Protein AF-A0A2E4X237-F1 (afdb_monomer)

Structure (mmCIF, N/CA/C/O backbone):
data_AF-A0A2E4X237-F1
#
_entry.id   AF-A0A2E4X237-F1
#
loop_
_atom_site.group_PDB
_atom_site.id
_atom_site.type_symbol
_atom_site.label_atom_id
_atom_site.label_alt_id
_atom_site.label_comp_id
_atom_site.label_asym_id
_atom_site.label_entity_id
_atom_site.label_seq_id
_atom_site.pdbx_PDB_ins_code
_atom_site.Cartn_x
_atom_site.Cartn_y
_atom_site.Cartn_z
_atom_site.occupancy
_atom_site.B_iso_or_equiv
_atom_site.auth_seq_id
_atom_site.auth_comp_id
_atom_site.auth_asym_id
_atom_site.auth_atom_id
_atom_site.pdbx_PDB_model_num
ATOM 1 N N . MET A 1 1 ? 22.173 59.148 27.436 1.00 36.06 1 MET A N 1
ATOM 2 C CA . MET A 1 1 ? 21.457 60.435 27.561 1.00 36.06 1 MET A CA 1
ATOM 3 C C . MET A 1 1 ? 20.427 60.501 26.432 1.00 36.06 1 MET A C 1
ATOM 5 O O . MET A 1 1 ? 20.848 60.479 25.292 1.00 36.06 1 MET A O 1
ATOM 9 N N . PHE A 1 2 ? 19.130 60.481 26.788 1.00 35.84 2 PHE A N 1
ATOM 10 C CA . PHE A 1 2 ? 17.910 60.813 26.007 1.00 35.84 2 PHE A CA 1
ATOM 11 C C . PHE A 1 2 ? 17.618 60.059 24.679 1.00 35.84 2 PHE A C 1
ATOM 13 O O . PHE A 1 2 ? 18.383 60.133 23.733 1.00 35.84 2 PHE A O 1
ATOM 20 N N . ARG A 1 3 ? 16.589 59.186 24.625 1.00 35.88 3 ARG A N 1
ATOM 21 C CA . ARG A 1 3 ? 15.124 59.428 24.422 1.00 35.88 3 ARG A CA 1
ATOM 22 C C . ARG A 1 3 ? 14.764 59.747 22.947 1.00 35.88 3 ARG A C 1
ATOM 24 O O . ARG A 1 3 ? 15.224 60.748 22.433 1.00 35.88 3 ARG A O 1
ATOM 31 N N . SER A 1 4 ? 13.980 58.883 22.270 1.00 39.91 4 SER A N 1
ATOM 32 C CA . SER A 1 4 ? 12.496 58.991 22.090 1.00 39.91 4 SER A CA 1
ATOM 33 C C . SER A 1 4 ? 12.162 59.842 20.832 1.00 39.91 4 SER A C 1
AT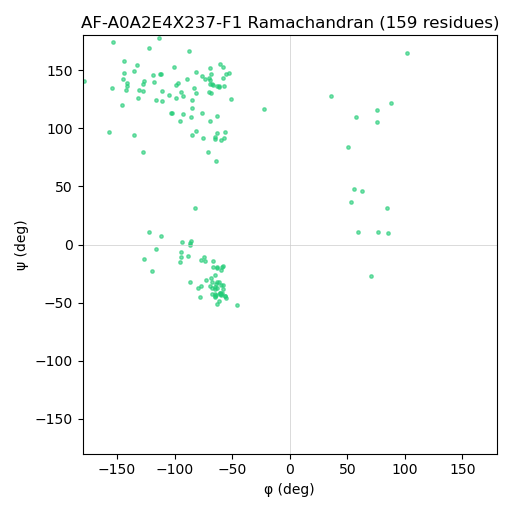OM 35 O O . SER A 1 4 ? 12.631 60.962 20.772 1.00 39.91 4 SER A O 1
ATOM 37 N N . LEU A 1 5 ? 11.438 59.444 19.768 1.00 46.78 5 LEU A N 1
ATOM 38 C CA . LEU A 1 5 ? 10.048 58.964 19.662 1.00 46.78 5 LEU A CA 1
ATOM 39 C C . LEU A 1 5 ? 9.668 58.591 18.201 1.00 46.78 5 LEU A C 1
ATOM 41 O O . LEU A 1 5 ? 9.965 59.334 17.278 1.00 46.78 5 LEU A O 1
ATOM 45 N N . ARG A 1 6 ? 8.904 57.492 18.080 1.00 46.19 6 ARG A N 1
ATOM 46 C CA . ARG A 1 6 ? 7.656 57.250 17.305 1.00 46.19 6 ARG A CA 1
ATOM 47 C C . ARG A 1 6 ? 7.418 57.890 15.918 1.00 46.19 6 ARG A C 1
ATOM 49 O O . ARG A 1 6 ? 7.226 59.093 15.821 1.00 46.19 6 ARG A O 1
ATOM 56 N N . ALA A 1 7 ? 7.075 57.032 14.949 1.00 43.94 7 ALA A N 1
ATOM 57 C CA . ALA A 1 7 ? 5.932 57.203 14.030 1.00 43.94 7 ALA A CA 1
ATOM 58 C C . ALA A 1 7 ? 5.527 55.810 13.487 1.00 43.94 7 ALA A C 1
ATOM 60 O O . ALA A 1 7 ? 6.263 55.202 12.725 1.00 43.94 7 ALA A O 1
ATOM 61 N N . PHE A 1 8 ? 4.532 55.122 14.053 1.00 46.50 8 PHE A N 1
ATOM 62 C CA . PHE A 1 8 ? 3.123 55.162 13.627 1.00 46.50 8 PHE A CA 1
ATOM 63 C C . PHE A 1 8 ? 2.930 54.925 12.115 1.00 46.50 8 PHE A C 1
ATOM 65 O O . PHE A 1 8 ? 2.781 55.874 11.357 1.00 46.50 8 PHE A O 1
ATOM 72 N N . HIS A 1 9 ? 2.890 53.660 11.688 1.00 41.62 9 HIS A N 1
ATOM 73 C CA . HIS A 1 9 ? 2.186 53.200 10.480 1.00 41.62 9 HIS A CA 1
ATOM 74 C C . HIS A 1 9 ? 1.440 51.915 10.873 1.00 41.62 9 HIS A C 1
ATOM 76 O O . HIS A 1 9 ? 2.052 50.908 11.200 1.00 41.62 9 HIS A O 1
ATOM 82 N N . ARG A 1 10 ? 0.168 52.058 11.255 1.00 46.69 10 ARG A N 1
ATOM 83 C CA . ARG A 1 10 ? -1.027 51.853 10.416 1.00 46.69 10 ARG A CA 1
ATOM 84 C C . ARG A 1 10 ? -1.330 50.368 10.200 1.00 46.69 10 ARG A C 1
ATOM 86 O O . ARG A 1 10 ? -0.675 49.681 9.431 1.00 46.69 10 ARG A O 1
ATOM 93 N N . CYS A 1 11 ? -2.372 49.947 10.916 1.00 42.22 11 CYS A N 1
ATOM 94 C CA . CYS A 1 11 ? -3.180 48.750 10.752 1.00 42.22 11 CYS A CA 1
ATOM 95 C C . CYS A 1 11 ? -3.144 48.142 9.343 1.00 42.22 11 CYS A C 1
ATOM 97 O O . CYS A 1 11 ? -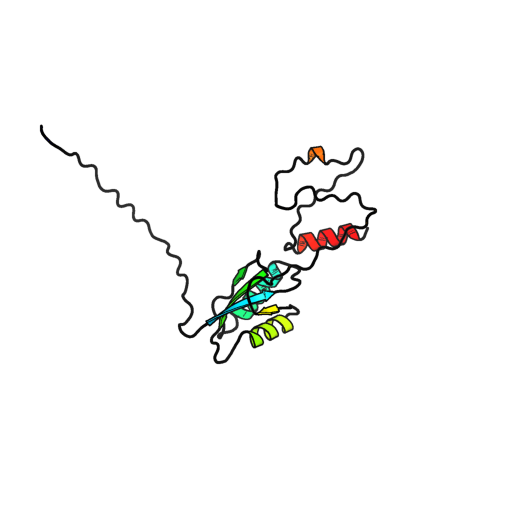3.697 48.718 8.412 1.00 42.22 11 CYS A O 1
ATOM 99 N N . PHE A 1 12 ? -2.630 46.920 9.242 1.00 41.94 12 PHE A N 1
ATOM 100 C CA . PHE A 1 12 ? -3.127 45.923 8.300 1.00 41.94 12 PHE A CA 1
ATOM 101 C C . PHE A 1 12 ? -3.415 44.653 9.098 1.00 41.94 12 PHE A C 1
ATOM 103 O O . PHE A 1 12 ? -2.618 43.723 9.161 1.00 41.94 12 PHE A O 1
ATOM 110 N N . ALA A 1 13 ? -4.571 44.647 9.763 1.00 44.06 13 ALA A N 1
ATOM 111 C CA . ALA A 1 13 ? -5.203 43.416 10.207 1.00 44.06 13 ALA A CA 1
ATOM 112 C C . ALA A 1 13 ? -5.736 42.708 8.953 1.00 44.06 13 ALA A C 1
ATOM 114 O O . ALA A 1 13 ? -6.905 42.834 8.597 1.00 44.06 13 ALA A O 1
ATOM 115 N N . ALA A 1 14 ? -4.847 42.028 8.229 1.00 50.47 14 ALA A N 1
ATOM 116 C CA . ALA A 1 14 ? -5.263 41.034 7.259 1.00 50.47 14 ALA A CA 1
ATOM 117 C C . ALA A 1 14 ? -5.832 39.868 8.067 1.00 50.47 14 ALA A C 1
ATOM 119 O O . ALA A 1 14 ? -5.101 39.162 8.760 1.00 50.47 14 ALA A O 1
ATOM 120 N N . ALA A 1 15 ? -7.156 39.740 8.036 1.00 46.44 15 ALA A N 1
ATOM 121 C CA . ALA A 1 15 ? -7.881 38.596 8.547 1.00 46.44 15 ALA A CA 1
ATOM 122 C C . ALA A 1 15 ? -7.353 37.340 7.846 1.00 46.44 15 ALA A C 1
ATOM 124 O O . ALA A 1 15 ? -7.745 37.014 6.727 1.00 46.44 15 ALA A O 1
ATOM 125 N N . TRP A 1 16 ? -6.432 36.652 8.515 1.00 46.56 16 TRP A N 1
ATOM 126 C CA . TRP A 1 16 ? -6.121 35.264 8.240 1.00 46.56 16 TRP A CA 1
ATOM 127 C C . TRP A 1 16 ? -7.378 34.478 8.597 1.00 46.56 16 TRP A C 1
ATOM 129 O O . TRP A 1 16 ? -7.591 34.104 9.750 1.00 46.56 16 TRP A O 1
ATOM 139 N N . PHE A 1 17 ? -8.257 34.297 7.611 1.00 47.59 17 PHE A N 1
ATOM 140 C CA . PHE A 1 17 ? -9.289 33.275 7.654 1.00 47.59 17 PHE A CA 1
ATOM 141 C C . PHE A 1 17 ? -8.569 31.932 7.767 1.00 47.59 17 PHE A C 1
ATOM 143 O O . PHE A 1 17 ? -8.178 31.315 6.781 1.00 47.59 17 PHE A O 1
ATOM 150 N N . LEU A 1 18 ? -8.347 31.529 9.015 1.00 46.19 18 LEU A N 1
ATOM 151 C CA . LEU A 1 18 ? -7.986 30.190 9.424 1.00 46.19 18 LEU A CA 1
ATOM 152 C C . LEU A 1 18 ? -9.078 29.250 8.907 1.00 46.19 18 LEU A C 1
ATOM 154 O O . LEU A 1 18 ? -10.086 29.009 9.567 1.00 46.19 18 LEU A O 1
ATOM 158 N N . TRP A 1 19 ? -8.867 28.722 7.705 1.00 45.34 19 TRP A N 1
ATOM 159 C CA . TRP A 1 19 ? -9.442 27.462 7.256 1.00 45.34 19 TRP A CA 1
ATOM 160 C C . TRP A 1 19 ? -8.864 26.347 8.138 1.00 45.34 19 TRP A C 1
ATOM 162 O O . TRP A 1 19 ? -8.005 25.569 7.733 1.00 45.34 19 TRP A O 1
ATOM 172 N N . ILE A 1 20 ? -9.301 26.294 9.397 1.00 55.81 20 ILE A N 1
ATOM 173 C CA . ILE A 1 20 ? -9.147 25.099 10.218 1.00 55.81 20 ILE A CA 1
ATOM 174 C C . ILE A 1 20 ? -10.201 24.141 9.681 1.00 55.81 20 ILE A C 1
ATOM 176 O O . ILE A 1 20 ? -11.369 24.198 10.062 1.00 55.81 20 ILE A O 1
ATOM 180 N N . GLY A 1 21 ? -9.796 23.309 8.719 1.00 49.41 21 GLY A N 1
ATOM 181 C CA . GLY A 1 21 ? -10.594 22.167 8.304 1.00 49.41 21 GLY A CA 1
ATOM 182 C C . GLY A 1 21 ? -10.976 21.371 9.549 1.00 49.41 21 GLY A C 1
ATOM 183 O O . GLY A 1 21 ? -10.112 21.017 10.353 1.00 49.41 21 GLY A O 1
ATOM 184 N N . CYS A 1 22 ? -12.272 21.141 9.745 1.00 51.47 22 CYS A N 1
ATOM 185 C CA . CYS A 1 22 ? -12.780 20.373 10.871 1.00 51.47 22 CYS A CA 1
ATOM 186 C C . CYS A 1 22 ? -12.292 18.924 10.759 1.00 51.47 22 CYS A C 1
ATOM 188 O O . CYS A 1 22 ? -12.942 18.084 10.133 1.00 51.47 22 CYS A O 1
ATOM 190 N N . ALA A 1 23 ? -11.156 18.616 11.384 1.00 60.09 23 ALA A N 1
ATOM 191 C CA . ALA A 1 23 ? -10.814 17.252 11.745 1.00 60.09 23 ALA A CA 1
ATOM 192 C C . ALA A 1 23 ? -11.874 16.783 12.754 1.00 60.09 23 ALA A C 1
ATOM 194 O O . ALA A 1 23 ? -11.815 17.118 13.937 1.00 60.09 23 ALA A O 1
ATOM 195 N N . HIS A 1 24 ? -12.906 16.090 12.265 1.00 68.38 24 HIS A N 1
ATOM 196 C CA . HIS A 1 24 ? -13.982 15.576 13.105 1.00 68.38 24 HIS A CA 1
ATOM 197 C C . HIS A 1 24 ? -13.388 14.553 14.072 1.00 68.38 24 HIS A C 1
ATOM 199 O O . HIS A 1 24 ? -12.911 13.488 13.674 1.00 68.38 24 HIS A O 1
ATOM 205 N N . LYS A 1 25 ? -13.356 14.922 15.352 1.00 81.75 25 LYS A N 1
ATOM 206 C CA . LYS A 1 25 ? -12.849 14.071 16.423 1.00 81.75 25 LYS A CA 1
ATOM 207 C C . LYS A 1 25 ? -13.732 12.815 16.520 1.00 81.75 25 LYS A C 1
ATOM 209 O O . LYS A 1 25 ? -14.955 12.959 16.476 1.00 81.75 25 LYS A O 1
ATOM 214 N N . PRO A 1 26 ? -13.152 11.611 16.667 1.00 83.94 26 PRO A N 1
ATOM 215 C CA . PRO A 1 26 ? -13.935 10.395 16.874 1.00 83.94 26 PRO A CA 1
ATOM 216 C C . PRO A 1 26 ? -14.823 10.506 18.128 1.00 83.94 26 PRO A C 1
ATOM 218 O O . PRO A 1 26 ? -14.466 11.229 19.069 1.00 83.94 26 PRO A O 1
ATOM 221 N N . PRO A 1 27 ? -15.963 9.788 18.179 1.00 86.50 27 PRO A N 1
ATOM 222 C CA . PRO A 1 27 ? -16.792 9.710 19.378 1.00 86.50 27 PRO A CA 1
ATOM 223 C C . PRO A 1 27 ? -15.985 9.235 20.595 1.00 86.50 27 PRO A C 1
ATOM 225 O O . PRO A 1 27 ? -15.096 8.401 20.467 1.00 86.50 27 PRO A O 1
ATOM 228 N N . ALA A 1 28 ? -16.313 9.726 21.793 1.00 85.25 28 ALA A N 1
ATOM 229 C CA . ALA A 1 28 ? -15.486 9.532 22.993 1.00 85.25 28 ALA A CA 1
ATOM 230 C C . ALA A 1 28 ? -15.253 8.064 23.416 1.00 85.25 28 ALA A C 1
ATOM 232 O O . ALA A 1 28 ? -14.288 7.789 24.120 1.00 85.25 28 ALA A O 1
ATOM 233 N N . HIS A 1 29 ? -16.122 7.137 23.003 1.00 88.69 29 HIS A N 1
ATOM 234 C CA . HIS A 1 29 ? -16.029 5.707 23.325 1.00 88.69 29 HIS A CA 1
ATOM 235 C C . HIS A 1 29 ? -15.301 4.884 22.249 1.00 88.69 29 HIS A C 1
ATOM 237 O O . HIS A 1 29 ? -15.056 3.697 22.444 1.00 88.69 29 HIS A O 1
ATOM 243 N N . PHE A 1 30 ? -14.949 5.493 21.115 1.00 94.00 30 PHE A N 1
ATOM 244 C CA . PHE A 1 30 ? -14.250 4.801 20.042 1.00 94.00 30 PHE A CA 1
ATOM 245 C C . PHE A 1 30 ? -12.747 4.719 20.336 1.00 94.00 30 PHE A C 1
ATOM 247 O O . PHE A 1 30 ? -12.101 5.727 20.621 1.00 94.00 30 PHE A O 1
ATOM 254 N N . GLN A 1 31 ? -12.185 3.519 20.217 1.00 93.56 31 GLN A N 1
ATOM 255 C CA . GLN A 1 31 ? -10.770 3.229 20.427 1.00 93.56 31 GLN A CA 1
ATOM 256 C C . GLN A 1 31 ? -10.022 3.201 19.091 1.00 93.56 31 GLN A C 1
ATOM 258 O O . GLN A 1 31 ? -10.562 2.672 18.115 1.00 93.56 31 GLN A O 1
ATOM 263 N N . PRO A 1 32 ? -8.804 3.766 19.010 1.00 96.12 32 PRO A N 1
ATOM 264 C CA . PRO A 1 32 ? -7.991 3.697 17.805 1.00 96.12 32 PRO A CA 1
ATOM 265 C C . PRO A 1 32 ? -7.481 2.271 17.581 1.00 96.12 32 PRO A C 1
ATOM 267 O O . PRO A 1 32 ? -7.092 1.582 18.521 1.00 96.12 32 PRO A O 1
ATOM 270 N N . ALA A 1 33 ? -7.423 1.857 16.322 1.00 97.12 33 ALA A N 1
ATOM 271 C CA . ALA A 1 33 ? -6.846 0.589 15.912 1.00 97.12 33 ALA A CA 1
ATOM 272 C C . ALA A 1 33 ? -6.126 0.723 14.569 1.00 97.12 33 ALA A C 1
ATOM 274 O O . ALA A 1 33 ? -6.393 1.629 13.772 1.00 97.12 33 ALA A O 1
ATOM 275 N N . VAL A 1 34 ? -5.206 -0.210 14.336 1.00 98.25 34 VAL A N 1
ATOM 276 C CA . VAL A 1 34 ? -4.468 -0.341 13.082 1.00 98.25 34 VAL A CA 1
ATOM 277 C C . VAL A 1 34 ? -4.533 -1.790 12.636 1.00 98.25 34 VAL A C 1
ATOM 279 O O . VAL A 1 34 ? -4.284 -2.701 13.430 1.00 98.25 34 VAL A O 1
ATOM 282 N N . VAL A 1 35 ? -4.852 -1.992 11.363 1.00 98.12 35 VAL A N 1
ATOM 283 C CA . VAL A 1 35 ? -4.667 -3.273 10.685 1.00 98.12 35 VAL A CA 1
ATOM 284 C C . VAL A 1 35 ? -3.651 -3.084 9.570 1.00 98.12 35 VAL A C 1
ATOM 286 O O . VAL A 1 35 ? -3.842 -2.254 8.686 1.00 98.12 35 VAL A O 1
ATOM 289 N N . SER A 1 36 ? -2.595 -3.885 9.610 1.00 98.06 36 SER A N 1
ATOM 290 C CA . SER A 1 36 ? -1.598 -3.999 8.552 1.00 98.06 36 SER A CA 1
ATOM 291 C C . SER A 1 36 ? -2.081 -4.990 7.496 1.00 98.06 36 SER A C 1
ATOM 293 O O . SER A 1 36 ? -2.269 -6.168 7.806 1.00 98.06 36 SER A O 1
ATOM 295 N N . LEU A 1 37 ? -2.282 -4.549 6.254 1.00 96.88 37 LEU A N 1
ATOM 296 C CA . LEU A 1 37 ? -2.621 -5.454 5.152 1.00 96.88 37 LEU A CA 1
ATOM 297 C C . LEU A 1 37 ? -1.366 -6.213 4.701 1.00 96.88 37 LEU A C 1
ATOM 299 O O . LEU A 1 37 ? -0.262 -5.681 4.767 1.00 96.88 37 LEU A O 1
ATOM 303 N N . GLN A 1 38 ? -1.523 -7.472 4.302 1.00 96.06 38 GLN A N 1
ATOM 304 C CA . GLN A 1 38 ? -0.414 -8.325 3.864 1.00 96.06 38 GLN A CA 1
ATOM 305 C C . GLN A 1 38 ? -0.527 -8.630 2.379 1.00 96.06 38 GLN A C 1
ATOM 307 O O . GLN A 1 38 ? -1.636 -8.821 1.872 1.00 96.06 38 GLN A O 1
ATOM 312 N N . ASP A 1 39 ? 0.627 -8.754 1.726 1.00 93.06 39 ASP A N 1
ATOM 313 C CA . ASP A 1 39 ? 0.753 -9.148 0.323 1.00 93.06 39 ASP A CA 1
ATOM 314 C C . ASP A 1 39 ? -0.108 -8.268 -0.607 1.00 93.06 39 ASP A C 1
ATOM 316 O O . ASP A 1 39 ? -0.719 -8.752 -1.563 1.00 93.06 39 ASP A O 1
ATOM 320 N N . LEU A 1 40 ? -0.218 -6.968 -0.313 1.00 90.88 40 LEU A N 1
ATOM 321 C CA . LEU A 1 40 ? -1.096 -6.084 -1.072 1.00 90.88 40 LEU A CA 1
ATOM 322 C C . LEU A 1 40 ? -0.552 -5.901 -2.493 1.00 90.88 40 LEU A C 1
ATOM 324 O O . LEU A 1 40 ? 0.624 -5.599 -2.682 1.00 90.88 40 LEU A O 1
ATOM 328 N N . TYR A 1 41 ? -1.402 -6.072 -3.505 1.00 84.56 41 TYR A N 1
ATOM 329 C CA . TYR A 1 41 ? -0.977 -5.918 -4.900 1.00 84.56 41 TYR A CA 1
ATOM 330 C C . TYR A 1 41 ? -1.057 -4.464 -5.384 1.00 84.56 41 TYR A C 1
ATOM 332 O O . TYR A 1 41 ? -0.264 -4.043 -6.218 1.00 84.56 41 TYR A O 1
ATOM 340 N N . CYS A 1 42 ? -2.016 -3.685 -4.871 1.00 79.00 42 CYS A N 1
ATOM 341 C CA . CYS A 1 42 ? -2.348 -2.379 -5.427 1.00 79.00 42 CYS A CA 1
ATOM 342 C C . CYS A 1 42 ? -2.739 -1.338 -4.369 1.00 79.00 42 CYS A C 1
ATOM 344 O O . CYS A 1 42 ? -3.376 -1.661 -3.372 1.00 79.00 42 CYS A O 1
ATOM 346 N N . ALA A 1 43 ? -2.418 -0.066 -4.613 1.00 74.94 43 ALA A N 1
ATOM 347 C CA . ALA A 1 43 ? -2.823 1.067 -3.776 1.00 74.94 43 ALA A CA 1
ATOM 348 C C . ALA A 1 43 ? -4.351 1.168 -3.601 1.00 74.94 43 ALA A C 1
ATOM 350 O O . ALA A 1 43 ? -4.859 1.334 -2.492 1.00 74.94 43 ALA A O 1
ATOM 351 N N . THR A 1 44 ? -5.092 0.996 -4.699 1.00 79.12 44 THR A N 1
ATOM 352 C CA . THR A 1 44 ? -6.564 1.062 -4.727 1.00 79.12 44 THR A CA 1
ATOM 353 C C . THR A 1 44 ? -7.218 -0.082 -3.946 1.00 79.12 44 THR A C 1
ATOM 355 O O . THR A 1 44 ? -8.360 0.032 -3.501 1.00 79.12 44 THR A O 1
ATOM 358 N N . CYS A 1 45 ? -6.485 -1.170 -3.697 1.00 82.50 45 CYS A N 1
ATOM 359 C CA . CYS A 1 45 ? -6.937 -2.288 -2.880 1.00 82.50 45 CYS A CA 1
ATOM 360 C C . CYS A 1 45 ? -7.145 -1.837 -1.418 1.00 82.50 45 CYS A C 1
ATOM 362 O O . CYS A 1 45 ? -8.129 -2.219 -0.784 1.00 82.50 45 CYS A O 1
ATOM 364 N N . GLY A 1 46 ? -6.272 -0.965 -0.895 1.00 86.19 46 GLY A N 1
ATOM 365 C CA . GLY A 1 46 ? -6.429 -0.371 0.437 1.00 86.19 46 GLY A CA 1
ATOM 366 C C . GLY A 1 46 ? -7.603 0.612 0.521 1.00 86.19 46 GLY A C 1
ATOM 367 O O . GLY A 1 46 ? -8.330 0.634 1.516 1.00 86.19 46 GLY A O 1
ATOM 368 N N . GLU A 1 47 ? -7.867 1.365 -0.550 1.00 88.44 47 GLU A N 1
ATOM 369 C CA . GLU A 1 47 ? -9.030 2.261 -0.639 1.00 88.44 47 GLU A CA 1
ATOM 370 C C . GLU A 1 47 ? -10.359 1.494 -0.620 1.00 88.44 47 GLU A C 1
ATOM 372 O O . GLU A 1 47 ? -11.316 1.933 0.019 1.00 88.44 47 GLU A O 1
ATOM 377 N N . ALA A 1 48 ? -10.418 0.313 -1.246 1.00 91.88 48 ALA A N 1
ATOM 378 C CA . ALA A 1 48 ? -11.595 -0.552 -1.183 1.00 91.88 48 ALA A CA 1
ATOM 379 C C . ALA A 1 48 ? -11.914 -0.974 0.263 1.00 91.88 48 ALA A C 1
ATOM 381 O O . ALA A 1 48 ? -13.079 -0.950 0.676 1.00 91.88 48 ALA A O 1
ATOM 382 N N . VAL A 1 49 ? -10.885 -1.304 1.056 1.00 94.44 49 VAL A N 1
ATOM 383 C CA . VAL A 1 49 ? -11.044 -1.599 2.489 1.00 94.44 49 VAL A CA 1
ATOM 384 C C . VAL A 1 49 ? -11.586 -0.373 3.223 1.00 94.44 49 VAL A C 1
ATOM 386 O O . VAL A 1 49 ? -12.588 -0.484 3.931 1.00 94.44 49 VAL A O 1
ATOM 389 N N . VAL A 1 50 ? -11.007 0.812 3.003 1.00 95.56 50 VAL A N 1
ATOM 390 C CA . VAL A 1 50 ? -11.504 2.072 3.587 1.00 95.56 50 VAL A CA 1
ATOM 391 C C . VAL A 1 50 ? -12.974 2.308 3.240 1.00 95.56 50 VAL A C 1
ATOM 393 O O . VAL A 1 50 ? -13.765 2.615 4.133 1.00 95.56 50 VAL A O 1
ATOM 396 N N . GLY A 1 51 ? -13.372 2.115 1.981 1.00 95.25 51 GLY A N 1
ATOM 397 C CA . GLY A 1 51 ? -14.763 2.237 1.547 1.00 95.25 51 GLY A CA 1
ATOM 398 C C . GLY A 1 51 ? -15.696 1.271 2.282 1.00 95.25 51 GLY A C 1
ATOM 399 O O . GLY A 1 51 ? -16.758 1.674 2.762 1.00 95.25 51 GLY A O 1
ATOM 400 N N . ARG A 1 52 ? -15.291 0.005 2.458 1.00 94.94 52 ARG A N 1
ATOM 401 C CA . ARG A 1 52 ? -16.102 -0.983 3.188 1.00 94.94 52 ARG A CA 1
ATOM 402 C C . ARG A 1 52 ? -16.271 -0.629 4.662 1.00 94.94 52 ARG A C 1
ATOM 404 O O . ARG A 1 52 ? -17.379 -0.792 5.185 1.00 94.94 52 ARG A O 1
ATOM 411 N N . LEU A 1 53 ? -15.194 -0.187 5.310 1.00 95.31 53 LEU A N 1
ATOM 412 C CA . LEU A 1 53 ? -1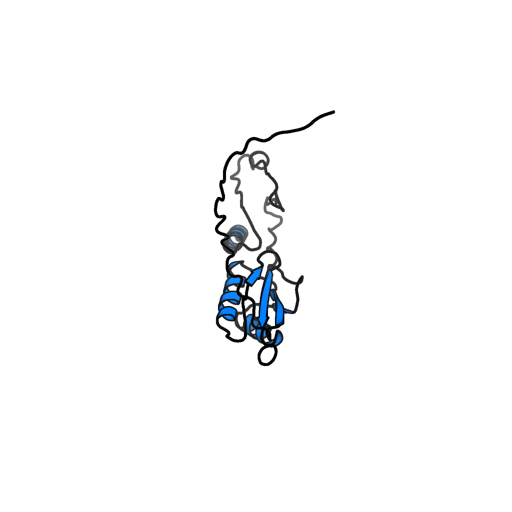5.195 0.195 6.723 1.00 95.31 53 LEU A CA 1
ATOM 413 C C . LEU A 1 53 ? -15.929 1.521 6.958 1.00 95.31 53 LEU A C 1
ATOM 415 O O . LEU A 1 53 ? -16.562 1.682 7.992 1.00 95.31 53 LEU A O 1
ATOM 419 N N . SER A 1 54 ? -15.917 2.440 5.990 1.00 95.56 54 SER A N 1
ATOM 420 C CA . SER A 1 54 ? -16.654 3.711 6.084 1.00 95.56 54 SER A CA 1
ATOM 421 C C . SER A 1 54 ? -18.171 3.508 6.120 1.00 95.56 54 SER A C 1
ATOM 423 O O . SER A 1 54 ? -18.891 4.326 6.682 1.00 95.56 54 SER A O 1
ATOM 425 N N . ASN A 1 55 ? -18.656 2.401 5.550 1.00 94.94 55 ASN A N 1
ATOM 426 C CA . ASN A 1 55 ? -20.070 2.015 5.558 1.00 94.94 55 ASN A CA 1
ATOM 427 C C . ASN A 1 55 ? -20.485 1.229 6.816 1.00 94.94 55 ASN A C 1
ATOM 429 O O . ASN A 1 55 ? -21.615 0.751 6.901 1.00 94.94 55 ASN A O 1
ATOM 433 N N . GLU A 1 56 ? -19.581 1.034 7.775 1.00 94.69 56 GLU A N 1
ATOM 434 C CA . GLU A 1 56 ? -19.863 0.376 9.048 1.00 94.69 56 GLU A CA 1
ATOM 435 C C . GLU A 1 56 ? -20.009 1.434 10.146 1.00 94.69 56 GLU A C 1
ATOM 437 O O . GLU A 1 56 ? -19.045 2.096 10.514 1.00 94.69 56 GLU A O 1
ATOM 442 N N . SER A 1 57 ? -21.213 1.585 10.704 1.00 93.00 57 SER A N 1
ATOM 443 C CA . SER A 1 57 ? -21.528 2.638 11.684 1.00 93.00 57 SER A CA 1
ATOM 444 C C . SER A 1 57 ? -20.736 2.529 12.990 1.00 93.00 57 SER A C 1
ATOM 446 O O . SER A 1 57 ? -20.619 3.505 13.731 1.00 93.00 57 SER A O 1
ATOM 448 N N . ARG A 1 58 ? -20.183 1.347 13.281 1.00 95.06 58 ARG A N 1
ATOM 449 C CA . ARG A 1 58 ? -19.329 1.083 14.449 1.00 95.06 58 ARG A CA 1
ATOM 450 C C . ARG A 1 58 ? -17.851 1.401 14.203 1.00 95.06 58 ARG A C 1
ATOM 452 O O . ARG A 1 58 ? -17.041 1.190 15.107 1.00 95.06 58 ARG A O 1
ATOM 459 N N . ILE A 1 59 ? -17.502 1.898 13.014 1.00 95.50 59 ILE A N 1
ATOM 460 C CA . ILE A 1 59 ? -16.158 2.334 12.632 1.00 95.50 59 ILE A CA 1
ATOM 461 C C . ILE A 1 59 ? -16.175 3.831 12.299 1.00 95.50 59 ILE A C 1
ATOM 463 O O . ILE A 1 59 ? -17.101 4.340 11.678 1.00 95.50 59 ILE A O 1
ATOM 467 N N . HIS A 1 60 ? -15.138 4.553 12.721 1.00 95.75 60 HIS A N 1
ATOM 468 C CA . HIS A 1 60 ? -14.997 5.985 12.482 1.00 95.75 60 HIS A CA 1
ATOM 469 C C . HIS A 1 60 ? -13.644 6.330 11.856 1.00 95.75 60 HIS A C 1
ATOM 471 O O . HIS A 1 60 ? -12.586 5.935 12.355 1.00 95.75 60 HIS A O 1
ATOM 477 N N . GLY A 1 61 ? -13.693 7.146 10.801 1.00 94.50 61 GLY A N 1
ATOM 478 C CA . GLY A 1 61 ? -12.529 7.734 10.137 1.00 94.50 61 GLY A CA 1
ATOM 479 C C . GLY A 1 61 ? -11.479 6.729 9.648 1.00 94.50 61 GLY A C 1
ATOM 480 O O . GLY A 1 61 ? -10.303 6.952 9.947 1.00 94.50 61 GLY A O 1
ATOM 481 N N . PRO A 1 62 ? -11.856 5.640 8.946 1.00 96.81 62 PRO A N 1
ATOM 482 C CA . PRO A 1 62 ? -10.874 4.745 8.351 1.00 96.81 62 PRO A CA 1
ATOM 483 C C . PRO A 1 62 ? -10.031 5.498 7.315 1.00 96.81 62 PRO A C 1
ATOM 485 O O . PRO A 1 62 ? -10.553 6.266 6.508 1.00 96.81 62 PRO A O 1
ATOM 488 N N . ARG A 1 63 ? -8.717 5.288 7.340 1.00 95.94 63 ARG A N 1
ATOM 489 C CA . ARG A 1 63 ? -7.756 5.865 6.396 1.00 95.94 63 ARG A CA 1
ATOM 490 C C . ARG A 1 63 ? -6.695 4.835 6.066 1.00 95.94 63 ARG A C 1
ATOM 492 O O . ARG A 1 63 ? -6.229 4.143 6.966 1.00 95.94 63 ARG A O 1
ATOM 499 N N . PHE A 1 64 ? -6.310 4.772 4.801 1.00 95.69 64 PHE A N 1
ATOM 500 C CA . PHE A 1 64 ? -5.241 3.903 4.336 1.00 95.69 64 PHE A CA 1
ATOM 501 C C . PHE A 1 64 ? -3.945 4.703 4.192 1.00 95.69 64 PHE A C 1
ATOM 503 O O . PHE A 1 64 ? -3.931 5.740 3.527 1.00 95.69 64 PHE A O 1
ATOM 510 N N . ASP A 1 65 ? -2.880 4.237 4.836 1.00 94.12 65 ASP A N 1
ATOM 511 C CA . ASP A 1 65 ? -1.519 4.708 4.614 1.00 94.12 65 ASP A CA 1
ATOM 512 C C . ASP A 1 65 ? -0.860 3.819 3.555 1.00 94.12 65 ASP A C 1
ATOM 514 O O . ASP A 1 65 ? -0.592 2.635 3.770 1.00 94.12 65 ASP A O 1
ATOM 518 N N . LEU A 1 66 ? -0.603 4.416 2.391 1.00 91.44 66 LEU A N 1
ATOM 519 C CA . LEU A 1 66 ? 0.012 3.745 1.253 1.00 91.44 66 LEU A CA 1
ATOM 520 C C . LEU A 1 66 ? 1.441 3.273 1.551 1.00 91.44 66 LEU A C 1
ATOM 522 O O . LEU A 1 66 ? 1.886 2.272 0.997 1.00 91.44 66 LEU A O 1
ATOM 526 N N . LYS A 1 67 ? 2.194 3.994 2.384 1.00 90.06 67 LYS A N 1
ATOM 527 C CA . LYS A 1 67 ? 3.607 3.689 2.621 1.00 90.06 67 LYS A CA 1
ATOM 528 C C . LYS A 1 67 ? 3.767 2.517 3.576 1.00 90.06 67 LYS A C 1
ATOM 530 O O . LYS A 1 67 ? 4.584 1.644 3.307 1.00 90.06 67 LYS A O 1
ATOM 535 N N . SER A 1 68 ? 3.005 2.501 4.668 1.00 94.12 68 SER A N 1
ATOM 536 C CA . SER A 1 68 ? 3.065 1.416 5.655 1.00 94.12 68 SER A CA 1
ATOM 537 C C . SER A 1 68 ? 2.123 0.256 5.346 1.00 94.12 68 SER A C 1
ATOM 539 O O . SER A 1 68 ? 2.255 -0.795 5.963 1.00 94.12 68 SER A O 1
ATOM 541 N N . VAL A 1 69 ? 1.216 0.407 4.374 1.00 95.94 69 VAL A N 1
ATOM 542 C CA . VAL A 1 69 ? 0.222 -0.611 3.997 1.00 95.94 69 VAL A CA 1
ATOM 543 C C . VAL A 1 69 ? -0.729 -0.902 5.162 1.00 95.94 69 VAL A C 1
ATOM 545 O O . VAL A 1 69 ? -1.033 -2.043 5.514 1.00 95.94 69 VAL A O 1
ATOM 548 N N . GLU A 1 70 ? -1.213 0.172 5.782 1.00 97.06 70 GLU A N 1
ATOM 549 C CA . GLU A 1 70 ? -1.985 0.122 7.022 1.00 97.06 70 GLU A CA 1
ATOM 550 C C . GLU A 1 70 ? -3.311 0.855 6.907 1.00 97.06 70 GLU A C 1
ATOM 552 O O . GLU A 1 70 ? -3.407 1.944 6.347 1.00 97.06 70 GLU A O 1
ATOM 557 N N . VAL A 1 71 ? -4.349 0.275 7.503 1.00 97.44 71 VAL A N 1
ATOM 558 C CA . VAL A 1 71 ? -5.637 0.934 7.686 1.00 97.44 71 VAL A CA 1
ATOM 559 C C . VAL A 1 71 ? -5.753 1.379 9.137 1.00 97.44 71 VAL A C 1
ATOM 561 O O . VAL A 1 71 ? -5.849 0.558 10.051 1.00 97.44 71 VAL A O 1
ATOM 564 N N . HIS A 1 72 ? -5.774 2.692 9.340 1.00 97.50 72 HIS A N 1
ATOM 565 C CA . HIS A 1 72 ? -6.012 3.332 10.629 1.00 97.50 72 HIS A CA 1
ATOM 566 C C . HIS A 1 72 ? -7.487 3.668 10.761 1.00 97.50 72 HIS A C 1
ATOM 568 O O . HIS A 1 72 ? -8.056 4.294 9.871 1.00 97.50 72 HIS A O 1
ATOM 574 N N . PHE A 1 73 ? -8.109 3.310 11.875 1.00 96.56 73 PHE A N 1
ATOM 575 C CA . PHE A 1 73 ? -9.516 3.603 12.128 1.00 96.56 73 PHE A CA 1
ATOM 576 C C . PHE A 1 73 ? -9.775 3.690 13.628 1.00 96.56 73 PHE A C 1
ATOM 578 O O . PHE A 1 73 ? -8.896 3.415 14.442 1.00 96.56 73 PHE A O 1
ATOM 585 N N . HIS A 1 74 ? -10.993 4.071 13.998 1.00 96.38 74 HIS A N 1
ATOM 586 C CA . HIS A 1 74 ? -11.470 3.907 15.364 1.00 96.38 74 HIS A CA 1
ATOM 587 C C . HIS A 1 74 ? -12.684 2.983 15.375 1.00 96.38 74 HIS A C 1
ATOM 589 O O . HIS A 1 74 ? -13.478 3.020 14.436 1.00 96.38 74 HIS A O 1
ATOM 595 N N . HIS A 1 75 ? -12.850 2.182 16.422 1.00 95.06 75 HIS A N 1
ATOM 596 C CA . HIS A 1 75 ? -13.983 1.268 16.581 1.00 95.06 75 HIS A CA 1
ATOM 597 C C . HIS A 1 75 ? -14.591 1.384 17.978 1.00 95.06 75 HIS A C 1
ATOM 599 O O . HIS A 1 75 ? -13.908 1.763 18.925 1.00 95.06 75 HIS A O 1
ATOM 605 N N . ASN A 1 76 ? -15.870 1.052 18.132 1.00 90.94 76 ASN A N 1
ATOM 606 C CA . ASN A 1 76 ? -16.555 1.212 19.419 1.00 90.94 76 ASN A CA 1
ATOM 607 C C . ASN A 1 76 ? -16.165 0.182 20.497 1.00 90.94 76 ASN A C 1
ATOM 609 O O . ASN A 1 76 ? -16.509 0.380 21.655 1.00 90.94 76 ASN A O 1
ATOM 613 N N . GLY A 1 77 ? -15.487 -0.915 20.140 1.00 81.62 77 GLY A N 1
ATOM 614 C CA . GLY A 1 77 ? -14.929 -1.914 21.068 1.00 81.62 77 GLY A CA 1
ATOM 615 C C . GLY A 1 77 ? -15.952 -2.799 21.791 1.00 81.62 77 GLY A C 1
ATOM 616 O O . GLY A 1 77 ? -15.641 -3.939 22.115 1.00 81.62 77 GLY A O 1
ATOM 617 N N . GLU A 1 78 ? -17.175 -2.316 21.992 1.00 80.06 78 GLU A N 1
ATOM 618 C CA . GLU A 1 78 ? -18.260 -3.020 22.682 1.00 80.06 78 GLU A CA 1
ATOM 619 C C . GLU A 1 78 ? -18.959 -4.051 21.788 1.00 80.06 78 GLU A C 1
ATOM 621 O O . GLU A 1 78 ? -19.349 -5.121 22.247 1.00 80.06 78 GLU A O 1
ATOM 626 N N . THR A 1 79 ? -19.129 -3.733 20.500 1.00 80.19 79 THR A N 1
ATOM 627 C CA . THR A 1 79 ? -19.866 -4.585 19.542 1.00 80.19 79 THR A CA 1
ATOM 628 C C . THR A 1 79 ? -19.071 -4.914 18.283 1.00 80.19 79 THR A C 1
ATOM 630 O O . THR A 1 79 ? -19.482 -5.785 17.516 1.00 80.19 79 THR A O 1
ATOM 633 N N . LEU A 1 80 ? -17.946 -4.232 18.053 1.00 90.19 80 LEU A N 1
ATOM 634 C CA . LEU A 1 80 ? -17.012 -4.518 16.971 1.00 90.19 80 LEU A CA 1
ATOM 635 C C . LEU A 1 80 ? -15.579 -4.223 17.437 1.00 90.19 80 LEU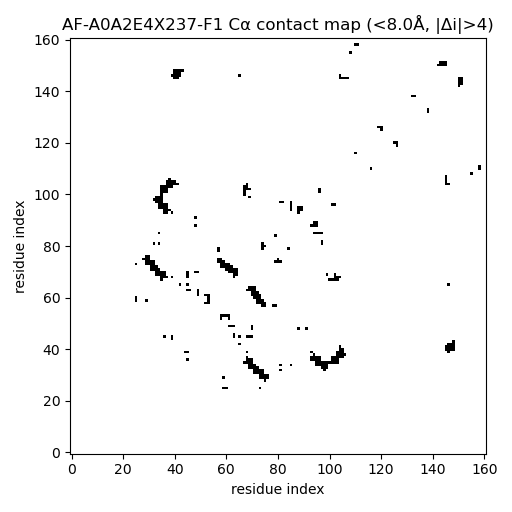 A C 1
ATOM 637 O O . LEU A 1 80 ? -15.246 -3.098 17.813 1.00 90.19 80 LEU A O 1
ATOM 641 N N . GLY A 1 81 ? -14.738 -5.258 17.419 1.00 92.44 81 GLY A N 1
ATOM 642 C CA . GLY A 1 81 ? -13.303 -5.192 17.711 1.00 92.44 81 GLY A CA 1
ATOM 643 C C . GLY A 1 81 ? -12.453 -5.510 16.480 1.00 92.44 81 GLY A C 1
ATOM 644 O O . GLY A 1 81 ? -12.982 -5.869 15.426 1.00 92.44 81 GLY A O 1
ATOM 645 N N . VAL A 1 82 ? -11.127 -5.434 16.625 1.00 94.94 82 VAL A N 1
ATOM 646 C CA . VAL A 1 82 ? -10.175 -5.652 15.518 1.00 94.94 82 VAL A CA 1
ATOM 647 C C . VAL A 1 82 ? -10.334 -7.033 14.877 1.00 94.94 82 VAL A C 1
ATOM 649 O O . VAL A 1 82 ? -10.317 -7.143 13.655 1.00 94.94 82 VAL A O 1
ATOM 652 N N . ALA A 1 83 ? -10.605 -8.076 15.668 1.00 95.88 83 ALA A N 1
ATOM 653 C CA . ALA A 1 83 ? -10.837 -9.428 15.155 1.00 95.88 83 ALA A CA 1
ATOM 654 C C . ALA A 1 83 ? -11.999 -9.516 14.145 1.00 95.88 83 ALA A C 1
ATOM 656 O O . ALA A 1 83 ? -11.931 -10.286 13.191 1.00 95.88 83 ALA A O 1
ATOM 657 N N . GLU A 1 84 ? -13.063 -8.727 14.321 1.00 96.12 84 GLU A N 1
ATOM 658 C CA . GLU A 1 84 ? -14.180 -8.706 13.369 1.00 96.12 84 GLU A CA 1
ATOM 659 C C . GLU A 1 84 ? -13.823 -7.909 12.107 1.00 96.12 84 GLU A C 1
ATOM 661 O O . GLU A 1 84 ? -14.176 -8.316 11.001 1.00 96.12 84 GLU A O 1
ATOM 666 N N . VAL A 1 85 ? -13.045 -6.830 12.247 1.00 96.56 85 VAL A N 1
ATOM 667 C CA . VAL A 1 85 ? -12.489 -6.087 11.103 1.00 96.56 85 VAL A CA 1
ATOM 668 C C . VAL A 1 85 ? -11.590 -6.984 10.256 1.00 96.56 85 VAL A C 1
ATOM 670 O O . VAL A 1 85 ? -11.708 -6.981 9.034 1.00 96.56 85 VAL A O 1
ATOM 673 N N . LEU A 1 86 ? -10.751 -7.810 10.884 1.00 97.50 86 LEU A N 1
ATOM 674 C CA . LEU A 1 86 ? -9.915 -8.780 10.176 1.00 97.50 86 LEU A CA 1
ATOM 675 C C . LEU A 1 86 ? -10.754 -9.763 9.350 1.00 97.50 86 LEU A C 1
ATOM 677 O O . LEU A 1 86 ? -10.444 -9.985 8.185 1.00 97.50 86 LEU A O 1
ATOM 681 N N . LYS A 1 87 ? -11.881 -10.258 9.879 1.00 97.06 87 LYS A N 1
ATOM 682 C CA . LYS A 1 87 ? -12.822 -11.090 9.102 1.00 97.06 87 LYS A CA 1
ATOM 683 C C . LYS A 1 87 ? -13.525 -10.320 7.983 1.00 97.06 87 LYS A C 1
ATOM 685 O O . LYS A 1 87 ? -13.897 -10.900 6.964 1.00 97.06 87 LYS A O 1
ATOM 690 N N . MET A 1 88 ? -13.798 -9.025 8.162 1.00 95.56 88 MET A N 1
ATOM 691 C CA . MET A 1 88 ? -14.333 -8.183 7.083 1.00 95.56 88 MET A CA 1
ATOM 692 C C . MET A 1 88 ? -13.323 -8.064 5.938 1.00 95.56 88 MET A C 1
ATOM 694 O O . MET A 1 88 ? -13.714 -8.211 4.785 1.00 95.56 88 MET A O 1
ATOM 698 N N . ILE A 1 89 ? -12.048 -7.855 6.269 1.00 96.00 89 ILE A N 1
ATOM 699 C CA . ILE A 1 89 ? -10.930 -7.772 5.321 1.00 96.00 89 ILE A CA 1
ATOM 700 C C . ILE A 1 89 ? -10.716 -9.120 4.616 1.00 96.00 89 ILE A C 1
ATOM 702 O O . ILE A 1 89 ? -10.629 -9.162 3.391 1.00 96.00 89 ILE A O 1
ATOM 706 N N . GLU A 1 90 ? -10.746 -10.228 5.358 1.00 96.19 90 GLU A N 1
ATOM 707 C CA . GLU A 1 90 ? -10.622 -11.585 4.810 1.00 96.19 90 GLU A CA 1
ATOM 708 C C . GLU A 1 90 ? -11.735 -11.917 3.810 1.00 96.19 90 GLU A C 1
ATOM 710 O O . GLU A 1 90 ? -11.470 -12.435 2.728 1.00 96.19 90 GLU A O 1
ATOM 715 N N . ARG A 1 91 ? -12.985 -11.532 4.103 1.00 96.00 91 ARG A N 1
ATOM 716 C CA . ARG A 1 91 ? -14.115 -11.703 3.169 1.00 96.00 91 ARG A CA 1
ATOM 717 C C . ARG A 1 91 ? -13.969 -10.922 1.866 1.00 96.00 91 ARG A C 1
ATOM 719 O O . ARG A 1 91 ? -14.645 -11.248 0.895 1.00 96.00 91 ARG A O 1
ATOM 726 N N . MET A 1 92 ? -13.126 -9.894 1.843 1.00 92.69 92 MET A N 1
ATOM 727 C CA . MET A 1 92 ? -12.795 -9.141 0.632 1.00 92.69 92 MET A CA 1
ATOM 728 C C . MET A 1 92 ? -11.640 -9.781 -0.157 1.00 92.69 92 MET A C 1
ATOM 730 O O . MET A 1 92 ? -11.275 -9.264 -1.207 1.00 92.69 92 MET A O 1
ATOM 734 N N . GLY A 1 93 ? -11.080 -10.896 0.326 1.00 93.38 93 GLY A N 1
ATOM 735 C CA . GLY A 1 93 ? -9.940 -11.582 -0.283 1.00 93.38 93 GLY A CA 1
ATOM 736 C C . GLY A 1 93 ? -8.582 -11.026 0.144 1.00 93.38 93 GLY A C 1
ATOM 737 O O . GLY A 1 93 ? -7.566 -11.393 -0.441 1.00 93.38 93 GLY A O 1
ATOM 738 N N . PHE A 1 94 ? -8.544 -10.152 1.152 1.00 93.69 94 PHE A N 1
ATOM 739 C CA . PHE A 1 94 ? -7.307 -9.567 1.661 1.00 93.69 94 PHE A CA 1
ATOM 740 C C . PHE A 1 94 ? -6.853 -10.255 2.944 1.00 93.69 94 PHE A C 1
ATOM 742 O O . PHE A 1 94 ? -7.654 -10.740 3.737 1.00 93.69 94 PHE A O 1
ATOM 749 N N . LYS A 1 95 ? -5.547 -10.233 3.192 1.00 95.44 95 LYS A N 1
ATOM 750 C CA . LYS A 1 95 ? -4.967 -10.656 4.465 1.00 95.44 95 LYS A CA 1
ATOM 751 C C . LYS A 1 95 ? -4.690 -9.425 5.318 1.00 95.44 95 LYS A C 1
ATOM 753 O O . LYS A 1 95 ? -4.174 -8.429 4.816 1.00 95.44 95 LYS A O 1
ATOM 758 N N . GLY A 1 96 ? -5.004 -9.500 6.605 1.00 96.38 96 GLY A N 1
ATOM 759 C CA . GLY A 1 96 ? -4.724 -8.439 7.566 1.00 96.38 96 GLY A CA 1
ATOM 760 C C . GLY A 1 96 ? -4.134 -8.996 8.853 1.00 96.38 96 GLY A C 1
ATOM 761 O O . GLY A 1 96 ? -4.459 -10.110 9.260 1.00 96.38 96 GLY A O 1
ATOM 762 N N . VAL A 1 97 ? -3.290 -8.205 9.506 1.00 97.94 97 VAL A N 1
ATOM 763 C CA . VAL A 1 97 ? -2.741 -8.491 10.833 1.00 97.94 97 VAL A CA 1
ATOM 764 C C . VAL A 1 97 ? -2.986 -7.287 11.731 1.00 97.94 97 VAL A C 1
ATOM 766 O O . VAL A 1 97 ? -2.832 -6.141 11.316 1.00 97.94 97 VAL A O 1
ATOM 769 N N . GLU A 1 98 ? -3.372 -7.536 12.978 1.00 97.81 98 GLU A N 1
ATOM 770 C CA . GLU A 1 98 ? -3.531 -6.476 13.970 1.00 97.81 98 GLU A CA 1
ATOM 771 C C . GLU A 1 98 ? -2.185 -5.822 14.330 1.00 97.81 98 GLU A C 1
ATOM 773 O O . GLU A 1 98 ? -1.171 -6.497 14.566 1.00 97.81 98 GLU A O 1
ATOM 778 N N . GLY A 1 99 ? -2.204 -4.492 14.421 1.00 97.50 99 GLY A N 1
ATOM 779 C CA . GLY A 1 99 ? -1.072 -3.658 14.809 1.00 97.50 99 GLY A CA 1
ATOM 780 C C . GLY A 1 99 ? -0.378 -2.976 13.631 1.00 97.50 99 GLY A C 1
ATOM 781 O O . GLY A 1 99 ? -0.573 -3.337 12.471 1.00 97.50 99 GLY A O 1
ATOM 782 N N . ALA A 1 100 ? 0.432 -1.974 13.966 1.00 97.88 100 ALA A N 1
ATOM 783 C CA . ALA A 1 100 ? 1.265 -1.227 13.028 1.00 97.88 100 ALA A CA 1
ATOM 784 C C . ALA A 1 100 ? 2.638 -1.897 12.821 1.00 97.88 100 ALA A C 1
ATOM 786 O O . ALA A 1 100 ? 3.048 -2.764 13.598 1.00 97.88 100 ALA A O 1
ATOM 787 N N . GLY A 1 101 ? 3.354 -1.456 11.794 1.00 97.31 101 GLY A N 1
ATOM 788 C CA . GLY A 1 101 ? 4.685 -1.885 11.385 1.00 97.31 101 GLY A CA 1
ATOM 789 C C . GLY A 1 101 ? 4.731 -3.229 10.667 1.00 97.31 101 GLY A C 1
ATOM 790 O O . GLY A 1 101 ? 5.819 -3.777 10.516 1.00 97.31 101 GLY A O 1
ATOM 791 N N . LYS A 1 102 ? 3.585 -3.799 10.276 1.00 97.69 102 LYS A N 1
ATOM 792 C CA . LYS A 1 102 ? 3.532 -5.155 9.709 1.00 97.69 102 LYS A CA 1
ATOM 793 C C . LYS A 1 102 ? 3.063 -5.182 8.262 1.00 97.69 102 LYS A C 1
ATOM 795 O O . LYS A 1 102 ? 3.000 -6.267 7.699 1.00 97.69 102 LYS A O 1
ATOM 800 N N . GLY A 1 103 ? 2.673 -4.052 7.679 1.00 96.25 103 GLY A N 1
ATOM 801 C CA . GLY A 1 103 ? 2.099 -4.038 6.340 1.00 96.25 103 GLY A CA 1
ATOM 802 C C . GLY A 1 103 ? 3.118 -4.403 5.262 1.00 96.25 103 GLY A C 1
ATOM 803 O O . GLY A 1 103 ? 4.309 -4.123 5.396 1.00 96.25 103 GLY A O 1
ATOM 804 N N . SER A 1 104 ? 2.655 -5.062 4.200 1.00 94.56 104 SER A N 1
ATOM 805 C CA . SER A 1 104 ? 3.519 -5.497 3.103 1.00 94.56 104 SER A CA 1
ATOM 806 C C . SER A 1 104 ? 2.824 -5.425 1.747 1.00 94.56 104 SER A C 1
ATOM 808 O O . SER A 1 104 ? 1.641 -5.748 1.605 1.00 94.56 104 SER A O 1
ATOM 810 N N . TYR A 1 105 ? 3.589 -5.028 0.730 1.00 91.94 105 TYR A N 1
ATOM 811 C CA . TYR A 1 105 ? 3.225 -5.262 -0.663 1.00 91.94 105 TYR A CA 1
ATOM 812 C C . TYR A 1 105 ? 3.610 -6.685 -1.058 1.00 91.94 105 TYR A C 1
ATOM 814 O O . TYR A 1 105 ? 4.592 -7.231 -0.556 1.00 91.94 105 TYR A O 1
ATOM 822 N N . ALA A 1 106 ? 2.842 -7.285 -1.966 1.00 89.19 106 ALA A N 1
ATOM 823 C CA . ALA A 1 106 ? 3.238 -8.542 -2.586 1.00 89.19 106 ALA A CA 1
ATOM 824 C C . ALA A 1 106 ? 4.598 -8.361 -3.265 1.00 89.19 106 ALA A C 1
ATOM 826 O O . ALA A 1 106 ? 4.786 -7.359 -3.959 1.00 89.19 106 ALA A O 1
ATOM 827 N N . ALA A 1 107 ? 5.490 -9.336 -3.089 1.00 84.06 107 ALA A N 1
ATOM 828 C CA . ALA A 1 107 ? 6.812 -9.332 -3.700 1.00 84.06 107 ALA A CA 1
ATOM 829 C C . ALA A 1 107 ? 6.737 -9.122 -5.220 1.00 84.06 107 ALA A C 1
ATOM 831 O O . ALA A 1 107 ? 5.775 -9.541 -5.879 1.00 84.06 107 ALA A O 1
ATOM 832 N N . ASP A 1 108 ? 7.757 -8.462 -5.757 1.00 76.00 108 ASP A N 1
ATOM 833 C CA . ASP A 1 108 ? 7.947 -8.357 -7.197 1.00 76.00 108 ASP A CA 1
ATOM 834 C C . ASP A 1 108 ? 8.335 -9.732 -7.758 1.00 76.00 108 ASP A C 1
ATOM 836 O O . ASP A 1 108 ? 8.890 -10.580 -7.054 1.00 76.00 108 ASP A O 1
ATOM 840 N N . VAL A 1 109 ? 7.991 -9.984 -9.018 1.00 72.62 109 VAL A N 1
ATOM 841 C CA . VAL A 1 109 ? 8.382 -11.227 -9.691 1.00 72.62 109 VAL A CA 1
ATOM 842 C C . VAL A 1 109 ? 9.797 -11.036 -10.226 1.00 72.62 109 VAL A C 1
ATOM 844 O O . VAL A 1 109 ? 10.104 -10.003 -10.810 1.00 72.62 109 VAL A O 1
ATOM 847 N N . GLU A 1 110 ? 10.679 -12.009 -10.030 1.00 76.12 110 GLU A N 1
ATOM 848 C CA . GLU A 1 110 ? 12.043 -11.911 -10.551 1.00 76.12 110 GLU A CA 1
ATOM 849 C C . GLU A 1 110 ? 12.050 -11.999 -12.085 1.00 76.12 110 GLU A C 1
ATOM 851 O O . GLU A 1 110 ? 11.292 -12.764 -12.691 1.00 76.12 110 GLU A O 1
ATOM 856 N N . PHE A 1 111 ? 12.909 -11.205 -12.724 1.00 74.12 111 PHE A N 1
ATOM 857 C CA . PHE A 1 111 ? 13.183 -11.352 -14.150 1.00 74.12 111 PHE A CA 1
ATOM 858 C C . PHE A 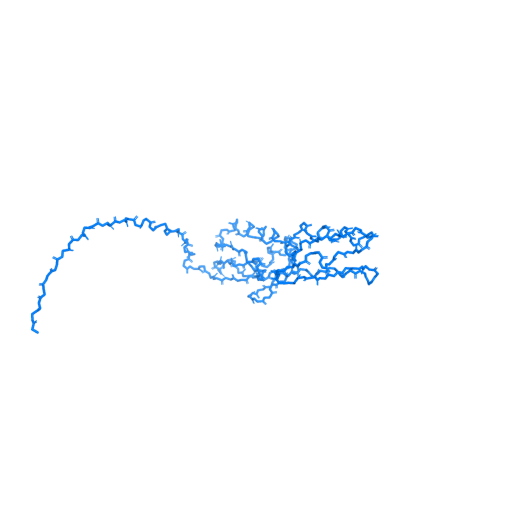1 111 ? 14.054 -12.594 -14.381 1.00 74.12 111 PHE A C 1
ATOM 860 O O . PHE A 1 111 ? 14.957 -12.851 -13.582 1.00 74.12 111 PHE A O 1
ATOM 867 N N . PRO A 1 112 ? 13.829 -13.361 -15.464 1.00 80.38 112 PRO A N 1
ATOM 868 C CA . PRO A 1 112 ? 14.729 -14.451 -15.818 1.00 80.38 112 PRO A CA 1
ATOM 869 C C . PRO A 1 112 ? 16.155 -13.929 -16.022 1.00 80.38 112 PRO A C 1
ATOM 871 O O . PRO A 1 112 ? 16.342 -12.873 -16.621 1.00 80.38 112 PRO A O 1
ATOM 874 N N . GLU A 1 113 ? 17.164 -14.705 -15.618 1.00 80.00 113 GLU A N 1
ATOM 875 C CA . GLU A 1 113 ? 18.583 -14.330 -15.778 1.00 80.00 113 GLU A CA 1
ATOM 876 C C . GLU A 1 113 ? 18.989 -14.060 -17.240 1.00 80.00 113 GLU A C 1
ATOM 878 O O . GLU A 1 113 ? 20.010 -13.433 -17.502 1.00 80.00 113 GLU A O 1
ATOM 883 N N . SER A 1 114 ? 18.198 -14.534 -18.208 1.0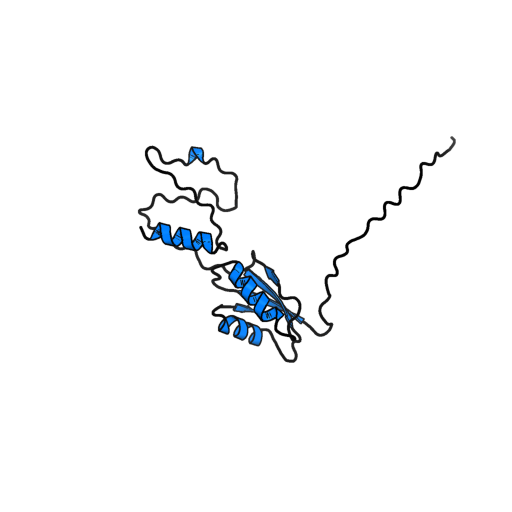0 81.50 114 SER A N 1
ATOM 884 C CA . SER A 1 114 ? 18.420 -14.293 -19.634 1.00 81.50 114 SER A CA 1
ATOM 885 C C . SER A 1 114 ? 18.063 -12.876 -20.100 1.00 81.50 114 SER A C 1
ATOM 887 O O . SER A 1 114 ? 18.371 -12.541 -21.242 1.00 81.50 114 SER A O 1
ATOM 889 N N . PHE A 1 115 ? 17.389 -12.069 -19.275 1.00 83.06 115 PHE A N 1
ATOM 890 C CA . PHE A 1 115 ? 17.004 -10.696 -19.609 1.00 83.06 115 PHE A CA 1
ATOM 891 C C . PHE A 1 115 ? 18.111 -9.720 -19.214 1.00 83.06 115 PHE A C 1
ATOM 893 O O . PHE A 1 115 ? 18.710 -9.838 -18.149 1.00 83.06 115 PHE A O 1
ATOM 900 N N . ASP A 1 116 ? 18.336 -8.694 -20.033 1.00 85.62 116 ASP A N 1
ATOM 901 C CA . ASP A 1 116 ? 19.273 -7.598 -19.763 1.00 85.62 116 ASP A CA 1
ATOM 902 C C . ASP A 1 116 ? 18.674 -6.496 -18.855 1.00 85.62 116 ASP A C 1
ATOM 904 O O . ASP A 1 116 ? 19.050 -5.327 -18.945 1.00 85.62 116 ASP A O 1
ATOM 908 N N . PHE A 1 117 ? 17.764 -6.878 -17.945 1.00 87.31 117 PHE A N 1
ATOM 909 C CA . PHE A 1 117 ? 17.071 -5.983 -17.011 1.00 87.31 117 PHE A CA 1
ATOM 910 C C . PHE A 1 117 ? 18.008 -5.406 -15.943 1.00 87.31 117 PHE A C 1
ATOM 912 O O . PHE A 1 117 ? 18.825 -6.118 -15.356 1.00 87.31 117 PHE A O 1
ATOM 919 N N . GLN A 1 118 ? 17.853 -4.113 -15.646 1.00 88.25 118 GLN A N 1
ATOM 920 C CA . GLN A 1 118 ? 18.656 -3.407 -14.649 1.00 88.25 118 GLN A CA 1
ATOM 921 C C . GLN A 1 118 ? 17.802 -2.411 -13.862 1.00 88.25 118 GLN A C 1
ATOM 923 O O . GLN A 1 118 ? 17.075 -1.605 -14.442 1.00 88.25 118 GLN A O 1
ATOM 928 N N . ILE A 1 119 ? 17.945 -2.422 -12.535 1.00 88.94 119 ILE A N 1
ATOM 929 C CA . ILE A 1 119 ? 17.418 -1.362 -11.669 1.00 88.94 119 ILE A CA 1
ATOM 930 C C . ILE A 1 119 ? 18.467 -0.254 -11.609 1.00 88.94 119 ILE A C 1
ATOM 932 O O . ILE A 1 119 ? 19.526 -0.430 -11.011 1.00 88.94 119 ILE A O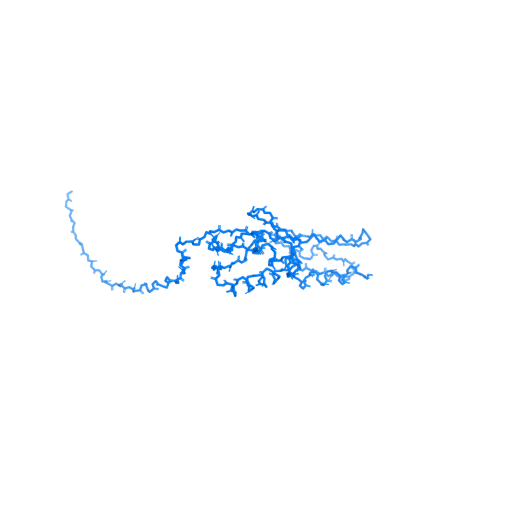 1
ATOM 936 N N . ILE A 1 120 ? 18.165 0.881 -12.234 1.00 91.62 120 ILE A N 1
ATOM 937 C CA . ILE A 1 120 ? 19.068 2.043 -12.312 1.00 91.62 120 ILE A CA 1
ATOM 938 C C . ILE A 1 120 ? 18.789 3.099 -11.225 1.00 91.62 120 ILE A C 1
ATOM 940 O O . ILE A 1 120 ? 19.626 3.959 -10.975 1.00 91.62 120 ILE A O 1
ATOM 944 N N . SER A 1 121 ? 17.632 3.018 -10.557 1.00 91.31 121 SER A N 1
ATOM 945 C CA . SER A 1 121 ? 17.220 3.859 -9.422 1.00 91.31 121 SER A CA 1
ATOM 946 C C . SER A 1 121 ? 16.215 3.093 -8.565 1.00 91.31 121 SER A C 1
ATOM 948 O O . SER A 1 121 ? 15.319 2.437 -9.097 1.00 91.31 121 SER A O 1
ATOM 950 N N . GLY A 1 122 ? 16.398 3.123 -7.244 1.00 87.19 122 GLY A N 1
ATOM 951 C CA . GLY A 1 122 ? 15.623 2.312 -6.295 1.00 87.19 122 GLY A CA 1
ATOM 952 C C . GLY A 1 122 ? 14.841 3.135 -5.275 1.00 87.19 122 GLY A C 1
ATOM 953 O O . GLY A 1 122 ? 13.850 2.655 -4.726 1.00 87.19 122 GLY A O 1
ATOM 954 N N . ALA A 1 123 ? 15.258 4.377 -5.030 1.00 85.94 123 ALA A N 1
ATOM 955 C CA . ALA A 1 123 ? 14.626 5.291 -4.084 1.00 85.94 123 ALA A CA 1
ATOM 956 C C . ALA A 1 123 ? 14.176 6.611 -4.737 1.00 85.94 123 ALA A C 1
ATOM 958 O O . ALA A 1 123 ? 13.783 7.541 -4.029 1.00 85.94 123 ALA A O 1
ATOM 959 N N . GLY A 1 124 ? 14.192 6.686 -6.073 1.00 86.19 124 GLY A N 1
ATOM 960 C CA . GLY A 1 124 ? 13.816 7.885 -6.823 1.00 86.19 124 GLY A CA 1
ATOM 961 C C . GLY A 1 124 ? 14.967 8.877 -6.973 1.00 86.19 124 GLY A C 1
ATOM 962 O O . GLY A 1 124 ? 14.743 10.086 -6.986 1.00 86.19 124 GLY A O 1
ATOM 963 N N . GLU A 1 125 ? 16.196 8.369 -7.038 1.00 92.94 125 GLU A N 1
ATOM 964 C CA . GLU A 1 125 ? 17.381 9.141 -7.389 1.00 92.94 125 GLU A CA 1
ATOM 965 C C . GLU A 1 125 ? 17.263 9.739 -8.798 1.00 92.94 125 GLU A C 1
ATOM 967 O O . GLU A 1 125 ? 16.541 9.210 -9.645 1.00 92.94 125 GLU A O 1
ATOM 972 N N . ASP A 1 126 ? 17.994 10.829 -9.044 1.00 94.00 126 ASP A N 1
ATOM 973 C CA . ASP A 1 126 ? 18.152 11.382 -10.390 1.00 94.00 126 ASP A CA 1
ATOM 974 C C . ASP A 1 126 ? 18.973 10.419 -11.263 1.00 94.00 126 ASP A C 1
ATOM 976 O O . ASP A 1 126 ? 19.961 9.846 -10.796 1.00 94.00 126 ASP A O 1
ATOM 980 N N . VAL A 1 127 ? 18.554 10.229 -12.515 1.00 92.88 127 VAL A N 1
ATOM 981 C CA . VAL A 1 127 ? 19.113 9.219 -13.425 1.00 92.88 127 VAL A CA 1
ATOM 982 C C . VAL A 1 127 ? 19.417 9.840 -14.779 1.00 92.88 127 VAL A C 1
ATOM 984 O O . VAL A 1 127 ? 18.531 10.374 -15.446 1.00 92.88 127 VAL A O 1
ATOM 987 N N . ASP A 1 128 ? 20.660 9.679 -15.228 1.00 94.50 128 ASP A N 1
ATOM 988 C CA . ASP A 1 128 ? 21.055 9.971 -16.602 1.00 94.50 128 ASP A CA 1
ATOM 989 C C . ASP A 1 128 ? 20.689 8.795 -17.520 1.00 94.50 128 ASP A C 1
ATOM 991 O O . ASP A 1 128 ? 21.412 7.805 -17.613 1.00 94.50 128 ASP A O 1
ATOM 995 N N . ILE A 1 129 ? 19.545 8.896 -18.201 1.00 92.06 129 ILE A N 1
ATOM 996 C CA . ILE A 1 129 ? 19.031 7.834 -19.079 1.00 92.06 129 ILE A CA 1
ATOM 997 C C . ILE A 1 129 ? 19.989 7.543 -20.246 1.00 92.06 129 ILE A C 1
ATOM 999 O O . ILE A 1 129 ? 20.078 6.392 -20.680 1.00 92.06 129 ILE A O 1
ATOM 1003 N N . GLU A 1 130 ? 20.722 8.541 -20.754 1.00 93.06 130 GLU A N 1
ATOM 1004 C CA . GLU A 1 130 ? 21.614 8.356 -21.908 1.00 93.06 130 GLU A CA 1
ATOM 1005 C C . GLU A 1 130 ? 22.758 7.387 -21.589 1.00 93.06 130 GLU A C 1
ATOM 1007 O O . GLU A 1 130 ? 23.146 6.580 -22.438 1.00 93.06 130 GLU A O 1
ATOM 1012 N N . ALA A 1 131 ? 23.229 7.390 -20.340 1.00 93.69 131 ALA A N 1
ATOM 1013 C CA . ALA A 1 131 ? 24.256 6.476 -19.850 1.00 93.69 131 ALA A CA 1
ATOM 1014 C C . ALA A 1 131 ? 23.805 5.000 -19.799 1.00 93.69 131 ALA A C 1
ATOM 1016 O O . ALA A 1 131 ? 24.646 4.109 -19.671 1.00 93.69 131 ALA A O 1
ATOM 1017 N N . HIS A 1 132 ? 22.500 4.731 -19.915 1.00 92.38 132 HIS A N 1
ATOM 1018 C CA . HIS A 1 132 ? 21.906 3.395 -19.798 1.00 92.38 132 HIS A CA 1
ATOM 1019 C C . HIS A 1 132 ? 21.325 2.856 -21.116 1.00 92.38 132 HIS A C 1
ATOM 1021 O O . HIS A 1 132 ? 20.685 1.804 -21.124 1.00 92.38 132 HIS A O 1
ATOM 1027 N N . LEU A 1 133 ? 21.533 3.547 -22.242 1.00 93.00 133 LEU A N 1
ATOM 1028 C CA . LEU A 1 133 ? 21.019 3.101 -23.536 1.00 93.00 133 LEU A CA 1
ATOM 1029 C C . LEU A 1 133 ? 21.754 1.853 -24.044 1.00 93.00 133 LEU A C 1
ATOM 1031 O O . LEU A 1 133 ? 22.982 1.811 -24.127 1.00 93.00 133 LEU A O 1
ATOM 1035 N N . ALA A 1 134 ? 20.987 0.851 -24.473 1.00 91.00 134 ALA A N 1
ATOM 1036 C CA . ALA A 1 134 ? 21.521 -0.315 -25.154 1.00 91.00 134 ALA A CA 1
ATOM 1037 C C . ALA A 1 134 ? 21.873 0.032 -26.613 1.00 91.00 134 ALA A C 1
ATOM 1039 O O . ALA A 1 134 ? 21.002 0.312 -27.437 1.00 91.00 134 ALA A O 1
ATOM 1040 N N . ILE A 1 135 ? 23.168 0.010 -26.939 1.00 91.44 135 ILE A N 1
ATOM 1041 C CA . ILE A 1 135 ? 23.679 0.303 -28.286 1.00 91.44 135 ILE A CA 1
ATOM 1042 C C . ILE A 1 135 ? 23.124 -0.717 -29.292 1.00 91.44 135 ILE A C 1
ATOM 1044 O O . ILE A 1 135 ? 23.085 -1.912 -29.006 1.00 91.44 135 ILE A O 1
ATOM 1048 N N . GLU A 1 136 ? 22.693 -0.236 -30.465 1.00 92.88 136 GLU A N 1
ATOM 1049 C CA . GLU A 1 136 ? 22.113 -1.047 -31.556 1.00 92.88 136 GLU A CA 1
ATOM 1050 C C . GLU A 1 136 ? 20.838 -1.834 -31.181 1.00 92.88 136 GLU A C 1
ATOM 1052 O O . GLU A 1 136 ? 20.356 -2.653 -31.966 1.00 92.88 136 GLU A O 1
ATOM 1057 N N . LYS A 1 137 ? 20.241 -1.554 -30.016 1.00 90.50 137 LYS A N 1
ATOM 1058 C CA . LYS A 1 137 ? 18.983 -2.144 -29.546 1.00 90.50 137 LYS A CA 1
ATOM 1059 C C . LYS A 1 137 ? 17.943 -1.059 -29.253 1.00 90.50 137 LYS A C 1
ATOM 1061 O O . LYS A 1 137 ? 18.239 0.132 -29.210 1.00 90.50 137 LYS A O 1
ATOM 1066 N N . VAL A 1 138 ? 16.700 -1.487 -29.038 1.00 90.56 138 VAL A N 1
ATOM 1067 C CA . VAL A 1 138 ? 15.658 -0.635 -28.453 1.00 90.56 138 VAL A CA 1
ATOM 1068 C C . VAL A 1 138 ? 15.778 -0.710 -26.934 1.00 90.56 138 VAL A C 1
ATOM 1070 O O . VAL A 1 138 ? 15.717 -1.800 -26.371 1.00 90.56 138 VAL A O 1
ATOM 1073 N N . THR A 1 139 ? 15.915 0.443 -26.283 1.00 91.94 139 THR A N 1
ATOM 1074 C CA . THR A 1 139 ? 15.873 0.554 -24.818 1.00 91.94 139 THR A CA 1
ATOM 1075 C C . THR A 1 139 ? 14.448 0.871 -24.376 1.00 91.94 139 THR A C 1
ATOM 1077 O O . THR A 1 139 ? 13.855 1.839 -24.854 1.00 91.94 139 THR A O 1
ATOM 1080 N N . VAL A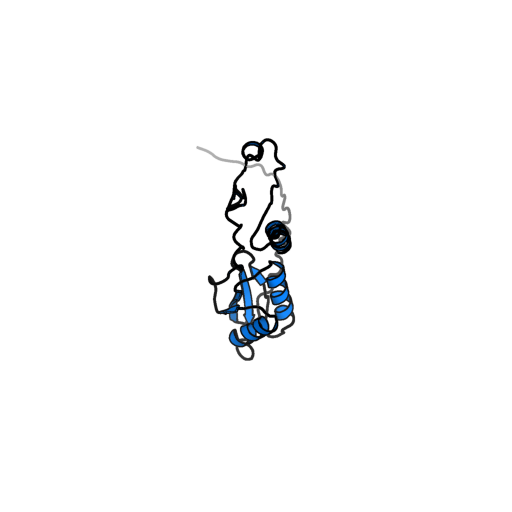 1 140 ? 13.907 0.083 -23.446 1.00 90.44 140 VAL A N 1
ATOM 1081 C CA . VAL A 1 140 ? 12.641 0.373 -22.760 1.00 90.44 140 VAL A CA 1
ATOM 1082 C C . VAL A 1 140 ? 12.967 0.841 -21.348 1.00 90.44 140 VAL A C 1
ATOM 1084 O O . VAL A 1 140 ? 13.715 0.179 -20.636 1.00 90.44 140 VAL A O 1
ATOM 1087 N N . VAL A 1 141 ? 12.413 1.985 -20.952 1.00 90.75 141 VAL A N 1
ATOM 1088 C CA . VAL A 1 141 ? 12.545 2.527 -19.594 1.00 90.75 141 VAL A CA 1
ATOM 1089 C C . VAL A 1 141 ? 11.183 2.445 -18.920 1.00 90.75 141 VAL A C 1
ATOM 1091 O O . VAL A 1 141 ? 10.208 2.996 -19.433 1.00 90.75 141 VAL A O 1
ATOM 1094 N N . GLU A 1 142 ? 11.119 1.768 -17.777 1.00 87.69 142 GLU A N 1
ATOM 1095 C CA . GLU A 1 142 ? 9.901 1.635 -16.980 1.00 87.69 142 GLU A CA 1
ATOM 1096 C C . GLU A 1 142 ? 10.017 2.414 -15.667 1.00 87.69 142 GLU A C 1
ATOM 1098 O O . GLU A 1 142 ? 10.993 2.291 -14.929 1.00 87.69 142 GLU A O 1
ATOM 1103 N N . PHE A 1 143 ? 8.984 3.201 -15.363 1.00 89.44 143 PHE A N 1
ATOM 1104 C CA . PHE A 1 143 ? 8.813 3.837 -14.061 1.00 89.44 143 PHE A CA 1
ATOM 1105 C C . PHE A 1 143 ? 7.903 2.953 -13.213 1.00 89.44 143 PHE A C 1
ATOM 1107 O O . PHE A 1 143 ? 6.695 2.892 -13.444 1.00 89.44 143 PHE A O 1
ATOM 1114 N N . TYR A 1 144 ? 8.490 2.267 -12.238 1.00 88.06 144 TYR A N 1
ATOM 1115 C CA . TYR A 1 144 ? 7.804 1.254 -11.448 1.00 88.06 144 TYR A CA 1
ATOM 1116 C C . TYR A 1 144 ? 7.618 1.683 -9.992 1.00 88.06 144 TYR A C 1
ATOM 1118 O O . TYR A 1 144 ? 8.471 2.343 -9.399 1.00 88.06 144 TYR A O 1
ATOM 1126 N N . ALA A 1 145 ? 6.506 1.259 -9.393 1.00 87.69 145 ALA A N 1
ATOM 1127 C CA . ALA A 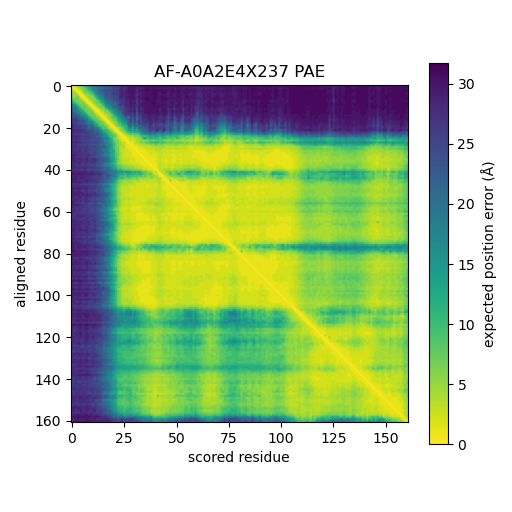1 145 ? 6.312 1.324 -7.954 1.00 87.69 145 ALA A CA 1
ATOM 1128 C C . ALA A 1 145 ? 5.578 0.064 -7.462 1.00 87.69 145 ALA A C 1
ATOM 1130 O O . ALA A 1 145 ? 4.552 -0.285 -8.053 1.00 87.69 145 ALA A O 1
ATOM 1131 N N . PRO A 1 146 ? 5.993 -0.567 -6.343 1.00 82.12 146 PRO A N 1
ATOM 1132 C CA . PRO A 1 146 ? 5.379 -1.812 -5.848 1.00 82.12 146 PRO A CA 1
ATOM 1133 C C . PRO A 1 146 ? 3.876 -1.715 -5.529 1.00 82.12 146 PRO A C 1
ATOM 1135 O O . PRO A 1 146 ? 3.167 -2.719 -5.443 1.00 82.12 146 PRO A O 1
ATOM 1138 N N . TRP A 1 147 ? 3.379 -0.489 -5.350 1.00 85.69 147 TRP A N 1
ATOM 1139 C CA . TRP A 1 147 ? 1.981 -0.170 -5.067 1.00 85.69 147 TRP A CA 1
ATOM 1140 C C . TRP A 1 147 ? 1.153 0.178 -6.312 1.00 85.69 147 TRP A C 1
ATOM 1142 O O . TRP A 1 147 ? -0.075 0.289 -6.237 1.00 85.69 147 TRP A O 1
ATOM 1152 N N . CYS A 1 148 ? 1.801 0.378 -7.457 1.00 87.88 148 CYS A N 1
ATOM 1153 C CA . CYS A 1 148 ? 1.161 0.776 -8.702 1.00 87.88 148 CYS A CA 1
ATOM 1154 C C . CYS A 1 148 ? 0.636 -0.461 -9.437 1.00 87.88 148 CYS A C 1
ATOM 1156 O O . CYS A 1 148 ? 1.358 -1.072 -10.217 1.00 87.88 148 CYS A O 1
ATOM 1158 N N . GLY A 1 149 ? -0.638 -0.808 -9.228 1.00 85.88 149 GLY A N 1
ATOM 1159 C CA . GLY A 1 149 ? -1.283 -1.943 -9.908 1.00 85.88 149 GLY A CA 1
ATOM 1160 C C . GLY A 1 149 ? -1.015 -1.997 -11.425 1.00 85.88 149 GLY A C 1
ATOM 1161 O O . GLY A 1 149 ? -0.491 -3.005 -11.889 1.00 85.88 149 GLY A O 1
ATOM 1162 N N . PRO A 1 150 ? -1.249 -0.908 -12.187 1.00 87.38 150 PRO A N 1
ATOM 1163 C CA . PRO A 1 150 ? -0.972 -0.889 -13.627 1.00 87.38 150 PRO A CA 1
ATOM 1164 C C . PRO A 1 150 ? 0.497 -1.145 -14.004 1.00 87.38 150 PRO A C 1
ATOM 1166 O O . PRO A 1 150 ? 0.767 -1.774 -15.026 1.00 87.38 150 PRO A O 1
ATOM 1169 N N . CYS A 1 151 ? 1.443 -0.677 -13.183 1.00 87.50 151 CYS A N 1
ATOM 1170 C CA . CYS A 1 151 ? 2.869 -0.920 -13.390 1.00 87.50 151 CYS A CA 1
ATOM 1171 C C . CYS A 1 151 ? 3.159 -2.421 -13.254 1.00 87.50 151 CYS A C 1
ATOM 1173 O O . CYS A 1 151 ? 3.772 -3.017 -14.127 1.00 87.50 151 CYS A O 1
ATOM 1175 N N . ARG A 1 152 ? 2.605 -3.069 -12.221 1.00 85.25 152 ARG A N 1
ATOM 1176 C CA . ARG A 1 152 ? 2.744 -4.520 -12.004 1.00 85.25 152 ARG A CA 1
ATOM 1177 C C . ARG A 1 152 ? 2.128 -5.363 -13.119 1.00 85.25 152 ARG A C 1
ATOM 1179 O O . ARG A 1 152 ? 2.677 -6.409 -13.464 1.00 85.25 152 ARG A O 1
ATOM 1186 N N . ASP A 1 153 ? 0.998 -4.928 -13.671 1.00 86.00 153 ASP A N 1
ATOM 1187 C CA . ASP A 1 153 ? 0.352 -5.612 -14.796 1.00 86.00 153 ASP A CA 1
ATOM 1188 C C . ASP A 1 153 ? 1.204 -5.521 -16.071 1.00 86.00 153 ASP A C 1
ATOM 1190 O O . ASP A 1 153 ? 1.369 -6.516 -16.782 1.00 86.00 153 ASP A O 1
ATOM 1194 N N . THR A 1 154 ? 1.776 -4.341 -16.336 1.00 85.94 154 THR A N 1
ATOM 1195 C CA . THR A 1 154 ? 2.677 -4.099 -17.476 1.00 85.94 154 THR A CA 1
ATOM 1196 C C . THR A 1 154 ? 3.935 -4.950 -17.358 1.00 85.94 154 THR A C 1
ATOM 1198 O O . THR A 1 154 ? 4.258 -5.722 -18.258 1.00 85.94 154 THR A O 1
ATOM 1201 N N . ASP A 1 155 ? 4.583 -4.879 -16.205 1.00 83.75 155 ASP A N 1
ATOM 1202 C CA . ASP A 1 155 ? 5.771 -5.634 -15.842 1.00 83.75 155 ASP A CA 1
ATOM 1203 C C . ASP A 1 155 ? 5.554 -7.158 -15.977 1.00 83.75 155 ASP A C 1
ATOM 1205 O O . ASP A 1 155 ? 6.334 -7.877 -16.604 1.00 83.75 155 ASP A O 1
ATOM 1209 N N . LYS A 1 156 ? 4.406 -7.673 -15.513 1.00 82.62 156 LYS A N 1
ATOM 1210 C CA . LYS A 1 156 ? 4.017 -9.075 -15.735 1.00 82.62 156 LYS A CA 1
ATOM 1211 C C . LYS A 1 156 ? 3.902 -9.429 -17.222 1.00 82.62 156 LYS A C 1
ATOM 1213 O O . LYS A 1 156 ? 4.332 -10.513 -17.608 1.00 82.62 156 LYS A O 1
ATOM 1218 N N . ALA A 1 157 ? 3.313 -8.558 -18.041 1.00 82.81 157 ALA A N 1
ATOM 1219 C CA . ALA A 1 157 ? 3.172 -8.798 -19.475 1.00 82.81 157 ALA A CA 1
ATOM 1220 C C . ALA A 1 157 ? 4.528 -8.789 -20.200 1.00 82.81 157 ALA A C 1
ATOM 1222 O O . ALA A 1 157 ? 4.745 -9.617 -21.084 1.00 82.81 157 ALA A O 1
ATOM 1223 N N . MET A 1 158 ? 5.455 -7.914 -19.795 1.00 79.00 158 MET A N 1
ATOM 1224 C CA . MET A 1 158 ? 6.806 -7.858 -20.364 1.00 79.00 158 MET A CA 1
ATOM 1225 C C . MET A 1 158 ? 7.656 -9.085 -20.013 1.00 79.00 158 MET A C 1
ATOM 1227 O O . MET A 1 158 ? 8.501 -9.479 -20.806 1.00 79.00 158 MET A O 1
ATOM 1231 N N . ARG A 1 159 ? 7.417 -9.731 -18.865 1.00 74.62 159 ARG A N 1
ATOM 1232 C CA . ARG A 1 159 ? 8.148 -10.943 -18.443 1.00 74.62 159 ARG A CA 1
ATOM 1233 C C . ARG A 1 159 ? 7.722 -12.242 -19.137 1.00 74.62 159 ARG A C 1
ATOM 1235 O O . ARG A 1 159 ? 8.385 -13.261 -18.963 1.00 74.62 159 ARG A O 1
ATOM 1242 N N . MET A 1 160 ? 6.593 -12.257 -19.846 1.00 59.88 160 MET A N 1
ATOM 1243 C CA . MET A 1 160 ? 6.017 -13.478 -20.436 1.00 59.88 160 MET A CA 1
ATOM 1244 C C . MET A 1 160 ? 6.433 -13.731 -21.897 1.00 59.88 160 MET A C 1
ATOM 1246 O O . MET A 1 160 ? 5.981 -14.716 -22.488 1.00 59.88 160 MET A O 1
ATOM 1250 N N . HIS A 1 161 ? 7.279 -12.875 -22.470 1.00 53.62 161 HIS A N 1
ATOM 1251 C CA . HIS A 1 161 ? 7.741 -12.922 -23.860 1.00 53.62 161 HIS A CA 1
ATOM 1252 C C . HIS A 1 161 ? 9.255 -12.817 -23.935 1.00 53.62 161 HIS A C 1
ATOM 1254 O O . HIS A 1 161 ? 9.835 -13.490 -24.815 1.00 53.62 161 HIS A O 1
#

Foldseek 3Di:
DDDDDDDDDDDDPPPPPPPPPPPPDDDPQWAKWKKAWEQAQAPVLQVVLVVQQVPPPQKADWDADLVQNMTIIIGNVPPDDPVVSQVVQVVVVIHIDTDTPPHDHRDADDAPPPDPDDDQDDPPDDDDVVVVDDPPDDDDDADDDSRHNVSSVVVVVVRVD

Secondary structure (DSSP, 8-state):
------------------------PPPTTPEEEEEEEESB--HHHHHHHHHHHHT-TTEEEEEEETTTTEEEEEE-SSS--HHHHHHHHHHTT-EEEESSS---BPPPPPPPTTS------SS-----GGGG--TTS--------TT-HHHHHHHHHHTT-

Solvent-accessible surface area (backbone atoms only — not comparable to full-atom values): 10366 Å² total; per-residue (Å²): 134,85,84,90,83,89,81,92,80,79,90,78,85,72,80,75,78,77,83,71,73,82,76,79,74,72,62,94,69,44,45,79,48,40,35,9,32,43,58,37,61,30,54,68,60,44,51,54,52,30,56,58,44,62,73,32,91,62,39,43,78,52,40,62,41,80,87,56,31,29,41,38,31,25,26,48,61,82,87,44,46,70,72,56,51,41,53,54,40,41,75,72,77,42,49,62,41,86,39,78,96,62,29,33,60,39,80,81,82,84,77,62,90,89,54,94,77,78,87,86,61,89,84,78,60,91,75,71,65,79,86,68,59,50,82,101,53,88,69,84,87,82,86,76,50,75,46,38,45,70,42,53,54,50,55,55,59,65,72,77,113

Nearest PDB structures (foldseek):
  2voy-assembly1_A  TM=8.255E-01  e=3.898E-04  Bacillus subtilis
  2rop-assembly1_A  TM=8.992E-01  e=1.247E-03  Homo sapiens
  1s6u-assembly1_A  TM=8.053E-01  e=4.436E-04  Homo sapiens
  1kqk-assembly1_A  TM=8.560E-01  e=9.628E-04  Bacillus subtilis
  1osd-assembly2_B  TM=8.933E-01  e=1.837E-03  Cupriavidus metallidurans

pLDDT: mean 83.52, std 17.17, range [35.84, 98.25]

Sequence (161 aa):
MFRSLRAFHRCFAAAWFLWIGCAHKPPAHFQPAVVSLQDLYCATCGEAVVGRLSNESRIHGPRFDLKSVEVHFHHNGETLGVAEVLKMIERMGFKGVEGAGKGSYAADVEFPESFDFQIISGAGEDVDIEAHLAIEKVTVVEFYAPWCGPCRDTDKAMRMH

Radius of gyration: 25.63 Å; Cα contacts (8 Å, |Δi|>4): 199; chains: 1; bounding box: 46×75×59 Å

Mean predicted aligned error: 10.66 Å